Protein AF-A0A359FZ80-F1 (afdb_monomer)

Radius of gyration: 28.02 Å; Cα contacts (8 Å, |Δi|>4): 59; chains: 1; bounding box: 83×18×59 Å

Mean predicted aligned error: 12.59 Å

Secondary structure (DSSP, 8-state):
-HHHHHHHHHHHHHHHTT--TT---STTTS------------BTTBPP--B------TTTT-SS-HHHHHHHHHHTT-SB-

Sequence (81 aa):
MKKLLSGSILLLSLGLGAQNVNIVPLDHLLRDIPRKEIRIPNVLGYQTLKCDFHMHTIFSDGDVWPAVRVQEAWEEGLDAI

Structure (mmCIF, N/CA/C/O backbone):
data_AF-A0A359FZ80-F1
#
_entry.id   AF-A0A359FZ80-F1
#
loop_
_atom_site.group_PDB
_atom_site.id
_atom_site.type_symbol
_atom_site.label_atom_id
_atom_site.label_alt_id
_atom_site.label_comp_id
_atom_site.label_asym_id
_atom_site.label_entity_id
_atom_site.label_seq_id
_atom_site.pdbx_PDB_ins_code
_atom_site.Cartn_x
_atom_site.Cartn_y
_atom_site.Cartn_z
_atom_site.occupancy
_atom_site.B_iso_or_equiv
_atom_site.auth_seq_id
_atom_site.auth_comp_id
_atom_site.auth_asym_id
_atom_site.auth_atom_id
_atom_site.pdbx_PDB_model_num
ATOM 1 N N . MET A 1 1 ? 61.239 -6.402 41.750 1.00 58.44 1 MET A N 1
ATOM 2 C CA . MET A 1 1 ? 61.201 -6.322 40.268 1.00 58.44 1 MET A CA 1
ATOM 3 C C . MET A 1 1 ? 60.036 -7.101 39.647 1.00 58.44 1 MET A C 1
ATOM 5 O O . MET A 1 1 ? 59.317 -6.521 38.850 1.00 58.44 1 MET A O 1
ATOM 9 N N . LYS A 1 2 ? 59.765 -8.356 40.047 1.00 54.34 2 LYS A N 1
ATOM 10 C CA . LYS A 1 2 ? 58.670 -9.178 39.474 1.00 54.34 2 LYS A CA 1
ATOM 11 C C . LYS A 1 2 ? 57.249 -8.600 39.666 1.00 54.34 2 LYS A C 1
ATOM 13 O O . LYS A 1 2 ? 56.423 -8.713 38.770 1.00 54.34 2 LYS A O 1
ATOM 18 N N . LYS A 1 3 ? 56.978 -7.931 40.799 1.00 56.22 3 LYS A N 1
ATOM 19 C CA . LYS A 1 3 ? 55.667 -7.309 41.087 1.00 56.22 3 LYS A CA 1
ATOM 20 C C . LYS A 1 3 ? 55.365 -6.060 40.240 1.00 56.22 3 LYS A C 1
ATOM 22 O O . LYS A 1 3 ? 54.208 -5.829 39.925 1.00 56.22 3 LYS A O 1
ATOM 27 N N . LEU A 1 4 ? 56.389 -5.302 39.830 1.00 59.62 4 LEU A N 1
ATOM 28 C CA . LEU A 1 4 ? 56.211 -4.161 38.919 1.00 59.62 4 LEU A CA 1
ATOM 29 C C . LEU A 1 4 ? 55.905 -4.628 37.490 1.00 59.62 4 LEU A C 1
ATOM 31 O O . LEU A 1 4 ? 55.010 -4.090 36.854 1.00 59.62 4 LEU A O 1
ATOM 35 N N . LEU A 1 5 ? 56.587 -5.679 37.023 1.00 59.91 5 LEU A N 1
ATOM 36 C CA . LEU A 1 5 ? 56.389 -6.218 35.675 1.00 59.91 5 LEU A CA 1
ATOM 37 C C . LEU A 1 5 ? 54.974 -6.795 35.479 1.00 59.91 5 LEU A C 1
ATOM 39 O O . LEU A 1 5 ? 54.359 -6.581 34.440 1.00 59.91 5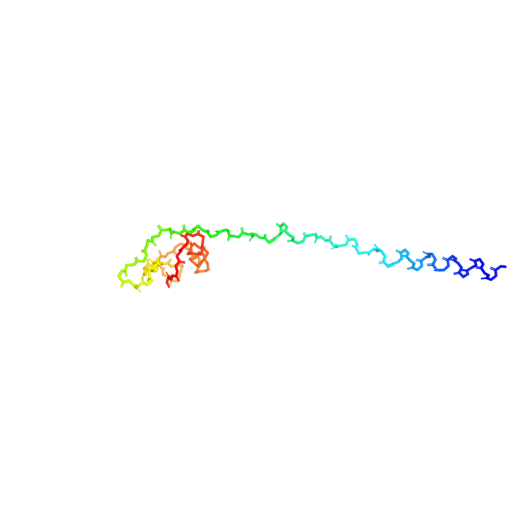 LEU A O 1
ATOM 43 N N . SER A 1 6 ? 54.429 -7.463 36.504 1.00 60.72 6 SER A N 1
ATOM 44 C CA . SER A 1 6 ? 53.054 -7.985 36.479 1.00 60.72 6 SER A CA 1
ATOM 45 C C . SER A 1 6 ? 51.994 -6.878 36.443 1.00 60.72 6 SER A C 1
ATOM 47 O O . SER A 1 6 ? 50.960 -7.060 35.807 1.00 60.72 6 SER A O 1
ATOM 49 N N . GLY A 1 7 ? 52.239 -5.743 37.108 1.00 67.81 7 GLY A N 1
ATOM 50 C CA . GLY A 1 7 ? 51.328 -4.596 37.091 1.00 67.81 7 GLY A CA 1
ATOM 51 C C . GLY A 1 7 ? 51.277 -3.924 35.720 1.00 67.81 7 GLY A C 1
ATOM 52 O O . GLY A 1 7 ? 50.194 -3.629 35.220 1.00 67.81 7 GLY A O 1
ATOM 53 N N . SER A 1 8 ? 52.432 -3.769 35.068 1.00 65.88 8 SER A N 1
ATOM 54 C CA . SER A 1 8 ? 52.514 -3.194 33.720 1.00 65.88 8 SER A CA 1
ATOM 55 C C . SER A 1 8 ? 51.819 -4.059 32.665 1.00 65.88 8 SER A C 1
ATOM 57 O O . SER A 1 8 ? 51.163 -3.521 31.779 1.00 65.88 8 SER A O 1
ATOM 59 N N . ILE A 1 9 ? 51.906 -5.389 32.779 1.00 69.50 9 ILE A N 1
ATOM 60 C CA . ILE A 1 9 ? 51.208 -6.322 31.878 1.00 69.50 9 ILE A CA 1
ATOM 61 C C . ILE A 1 9 ? 49.685 -6.220 32.055 1.00 69.50 9 ILE A C 1
ATOM 63 O O . ILE A 1 9 ? 48.953 -6.214 31.066 1.00 69.50 9 ILE A O 1
ATOM 67 N N . LEU A 1 10 ? 49.204 -6.065 33.295 1.00 67.88 10 LEU A N 1
ATOM 68 C CA . LEU A 1 10 ? 47.776 -5.917 33.577 1.00 67.88 10 LEU A CA 1
ATOM 69 C C . LEU A 1 10 ? 47.216 -4.592 33.025 1.00 67.88 10 LEU A C 1
ATOM 71 O O . LEU A 1 10 ? 46.169 -4.594 32.378 1.00 67.88 10 LEU A O 1
ATOM 75 N N . LEU A 1 11 ? 47.943 -3.479 33.187 1.00 66.81 11 LEU A N 1
ATOM 76 C CA . LEU A 1 11 ? 47.569 -2.188 32.588 1.00 66.81 11 LEU A CA 1
ATOM 77 C C . LEU A 1 11 ? 47.554 -2.230 31.054 1.00 66.81 11 LEU A C 1
ATOM 79 O O . LEU A 1 11 ? 46.664 -1.650 30.435 1.00 66.81 11 LEU A O 1
ATOM 83 N N . LEU A 1 12 ? 48.497 -2.944 30.435 1.00 66.31 12 LEU A N 1
ATOM 84 C CA . LEU A 1 12 ? 48.546 -3.082 28.980 1.00 66.31 12 LEU A CA 1
ATOM 85 C C . LEU A 1 12 ? 47.367 -3.917 28.449 1.00 66.31 12 LEU A C 1
ATOM 87 O O . LEU A 1 12 ? 46.783 -3.576 27.422 1.00 66.31 12 LEU A O 1
ATOM 91 N N . SER A 1 13 ? 46.965 -4.964 29.179 1.00 63.00 13 SER A N 1
ATOM 92 C CA . SER A 1 13 ? 45.812 -5.804 28.819 1.00 63.00 13 SER A CA 1
ATOM 93 C C . SER A 1 13 ? 44.464 -5.074 28.909 1.00 63.00 13 SER A C 1
ATOM 95 O O . SER A 1 13 ? 43.581 -5.331 28.094 1.00 63.00 13 SER A O 1
ATOM 97 N N . LEU A 1 14 ? 44.326 -4.107 29.825 1.00 63.84 14 LEU A N 1
ATOM 98 C CA . LEU A 1 14 ? 43.138 -3.249 29.931 1.00 63.84 14 LEU A CA 1
ATOM 99 C C . LEU A 1 14 ? 42.998 -2.298 28.729 1.00 63.84 14 LEU A C 1
ATOM 101 O O . LEU A 1 14 ? 41.886 -2.059 28.266 1.00 63.84 14 LEU A O 1
ATOM 105 N N . GLY A 1 15 ? 44.113 -1.798 28.185 1.00 62.56 15 GLY A N 1
ATOM 106 C CA . GLY A 1 15 ? 44.108 -0.931 27.000 1.00 62.56 15 GLY A CA 1
ATOM 107 C C . GLY A 1 15 ? 43.737 -1.656 25.699 1.00 62.56 15 GLY A C 1
ATOM 108 O O . GLY A 1 15 ? 43.132 -1.053 24.815 1.00 62.56 15 GLY A O 1
ATOM 109 N N . LEU A 1 16 ? 44.051 -2.953 25.593 1.00 61.25 16 LEU A N 1
ATOM 110 C CA . LEU A 1 16 ? 43.729 -3.789 24.426 1.00 61.25 16 LEU A CA 1
ATOM 111 C C . LEU A 1 16 ? 42.230 -4.123 24.315 1.00 61.25 16 LEU A C 1
ATOM 113 O O . LEU A 1 16 ? 41.730 -4.287 23.207 1.00 61.25 16 LEU A O 1
ATOM 117 N N . GLY A 1 17 ? 41.499 -4.179 25.434 1.00 60.38 17 GLY A N 1
ATOM 118 C CA . GLY A 1 17 ? 40.055 -4.454 25.443 1.00 60.38 17 GLY A CA 1
ATOM 119 C C . GLY A 1 17 ? 39.163 -3.257 25.082 1.00 60.38 17 GLY A C 1
ATOM 120 O O . GLY A 1 17 ? 37.962 -3.434 24.899 1.00 60.38 17 GLY A O 1
ATOM 121 N N . ALA A 1 18 ? 39.728 -2.048 24.987 1.00 59.91 18 ALA A N 1
ATOM 122 C CA . ALA A 1 18 ? 38.972 -0.800 24.848 1.00 59.91 18 ALA A CA 1
ATOM 123 C C . ALA A 1 18 ? 38.907 -0.236 23.415 1.00 59.91 18 ALA A C 1
ATOM 125 O O . ALA A 1 18 ? 38.299 0.809 23.202 1.00 59.91 18 ALA A O 1
ATOM 126 N N . GLN A 1 19 ? 39.512 -0.893 22.420 1.00 63.69 19 GLN A N 1
ATOM 127 C CA . GLN A 1 19 ? 39.580 -0.362 21.052 1.00 63.69 19 GLN A CA 1
ATOM 128 C C . GLN A 1 19 ? 38.715 -1.150 20.069 1.00 63.69 19 GLN A C 1
ATOM 130 O O . GLN A 1 19 ? 39.224 -1.822 19.177 1.00 63.69 19 GLN A O 1
ATOM 135 N N . ASN A 1 20 ? 37.393 -1.012 20.177 1.00 62.62 20 ASN A N 1
ATOM 136 C CA . ASN A 1 20 ? 36.548 -1.161 18.995 1.00 62.62 20 ASN A CA 1
ATOM 137 C C . ASN A 1 20 ? 36.213 0.234 18.450 1.00 62.62 20 ASN A C 1
ATOM 139 O O . ASN A 1 20 ? 35.144 0.779 18.702 1.00 62.62 20 ASN A O 1
ATOM 143 N N . VAL A 1 21 ? 37.163 0.825 17.720 1.00 63.78 21 VAL A N 1
ATOM 144 C CA . VAL A 1 21 ? 37.015 2.141 17.066 1.00 63.78 21 VAL A CA 1
ATOM 145 C C . VAL A 1 21 ? 36.051 2.124 15.870 1.00 63.78 21 VAL A C 1
ATOM 147 O O . VAL A 1 21 ? 35.791 3.167 15.284 1.00 63.78 21 VAL A O 1
ATOM 150 N N . ASN A 1 22 ? 35.503 0.955 15.518 1.00 67.38 22 ASN A N 1
ATOM 151 C CA . ASN A 1 22 ? 34.608 0.762 14.375 1.00 67.38 22 ASN A CA 1
ATOM 152 C C . ASN A 1 22 ? 33.124 0.675 14.770 1.00 67.38 22 ASN A C 1
ATOM 154 O O . ASN A 1 22 ? 32.300 0.264 13.953 1.00 67.38 22 ASN A O 1
ATOM 158 N N . ILE A 1 23 ? 32.755 1.046 16.001 1.00 67.88 23 ILE A N 1
ATOM 159 C CA . ILE A 1 23 ? 31.343 1.178 16.379 1.00 67.88 23 ILE A CA 1
ATOM 160 C C . ILE A 1 23 ? 30.829 2.492 15.786 1.00 67.88 23 ILE A C 1
ATOM 162 O O . ILE A 1 23 ? 30.804 3.528 16.444 1.00 67.88 23 ILE A O 1
ATOM 166 N N . VAL A 1 24 ? 30.457 2.452 14.509 1.00 72.62 24 VAL A N 1
ATOM 167 C CA . VAL A 1 24 ? 29.646 3.500 13.893 1.00 72.62 24 VAL A CA 1
ATOM 168 C C . VAL A 1 24 ? 28.206 3.279 14.365 1.00 72.62 24 VAL A C 1
ATOM 170 O O . VAL A 1 24 ? 27.677 2.185 14.146 1.00 72.62 24 VAL A O 1
ATOM 173 N N . PRO A 1 25 ? 27.564 4.258 15.028 1.00 69.25 25 PRO A N 1
ATOM 174 C CA . PRO A 1 25 ? 26.136 4.198 15.309 1.00 69.25 25 PRO A CA 1
ATOM 175 C C . PRO A 1 25 ? 25.369 3.967 14.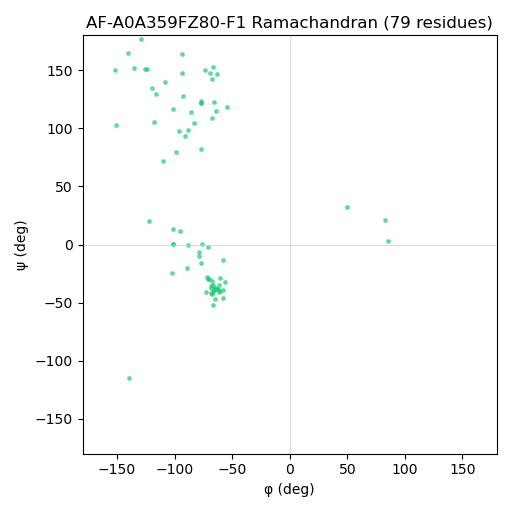000 1.00 69.25 25 PRO A C 1
ATOM 177 O O . PRO A 1 25 ? 25.481 4.741 13.052 1.00 69.25 25 PRO A O 1
ATOM 180 N N . LEU A 1 26 ? 24.650 2.844 13.916 1.00 72.31 26 LEU A N 1
ATOM 181 C CA . LEU A 1 26 ? 23.851 2.468 12.740 1.00 72.31 26 LEU A CA 1
ATOM 182 C C . LEU A 1 26 ? 22.509 3.223 12.693 1.00 72.31 26 LEU A C 1
ATOM 184 O O . LEU A 1 26 ? 21.767 3.117 11.722 1.00 72.31 26 LEU A O 1
ATOM 188 N N . ASP A 1 27 ? 22.194 3.986 13.737 1.00 70.50 27 ASP A N 1
ATOM 189 C CA . ASP A 1 27 ? 20.928 4.694 13.927 1.00 70.50 27 ASP A CA 1
ATOM 190 C C . ASP A 1 27 ? 20.605 5.667 12.785 1.00 70.50 27 ASP A C 1
ATOM 192 O O . ASP A 1 27 ? 19.471 5.707 12.324 1.00 70.50 27 ASP A O 1
ATOM 196 N N . HIS A 1 28 ? 21.599 6.379 12.253 1.00 63.81 28 HIS A N 1
ATOM 197 C CA . HIS A 1 28 ? 21.418 7.289 11.119 1.00 63.81 28 HIS A CA 1
ATOM 198 C C . HIS A 1 28 ? 21.311 6.586 9.755 1.00 63.81 28 HIS A C 1
ATOM 200 O O . HIS A 1 28 ? 20.902 7.213 8.777 1.00 63.81 28 HIS A O 1
ATOM 206 N N . LEU A 1 29 ? 21.699 5.309 9.660 1.00 67.50 29 LEU A N 1
ATOM 207 C CA . LEU A 1 29 ? 21.616 4.528 8.418 1.00 67.50 29 LEU A CA 1
ATOM 208 C C . LEU A 1 29 ? 20.268 3.814 8.267 1.00 67.50 29 LEU A C 1
ATOM 210 O O . LEU A 1 29 ? 19.882 3.466 7.149 1.00 67.50 29 LEU A O 1
ATOM 214 N N . LEU A 1 30 ? 19.536 3.622 9.364 1.00 72.38 30 LEU A N 1
ATOM 215 C CA . LEU A 1 30 ? 18.168 3.129 9.325 1.00 72.38 30 LEU A CA 1
ATOM 216 C C . LEU A 1 30 ? 17.235 4.309 9.045 1.00 72.38 30 LEU A C 1
ATOM 218 O O . LEU A 1 30 ? 16.973 5.144 9.905 1.00 72.38 30 LEU A O 1
ATOM 222 N N . ARG A 1 31 ? 16.743 4.397 7.808 1.00 76.00 31 ARG A N 1
ATOM 223 C CA . ARG A 1 31 ? 15.680 5.344 7.469 1.00 76.00 31 ARG A CA 1
ATOM 224 C C . ARG A 1 31 ? 14.405 4.900 8.184 1.00 76.00 31 ARG A C 1
ATOM 226 O O . ARG A 1 31 ? 13.795 3.918 7.771 1.00 76.00 31 ARG A O 1
ATOM 233 N N . ASP A 1 32 ? 13.988 5.646 9.201 1.00 79.12 32 ASP A N 1
ATOM 234 C CA . ASP A 1 32 ? 12.612 5.570 9.683 1.00 79.12 32 ASP A CA 1
ATOM 235 C C . ASP A 1 32 ? 11.697 6.062 8.561 1.00 79.12 32 ASP A C 1
ATOM 237 O O . ASP A 1 32 ? 11.772 7.218 8.140 1.00 79.12 32 ASP A O 1
ATOM 241 N N . ILE A 1 33 ? 10.868 5.163 8.033 1.00 84.38 33 ILE A N 1
ATOM 242 C CA . ILE A 1 33 ? 9.850 5.492 7.037 1.00 84.38 33 ILE A CA 1
ATOM 243 C C . ILE A 1 33 ? 8.538 5.698 7.805 1.00 84.38 33 ILE A C 1
ATOM 245 O O . ILE A 1 33 ? 7.894 4.709 8.180 1.00 84.38 33 ILE A O 1
ATOM 249 N N . PRO A 1 34 ? 8.152 6.951 8.115 1.00 90.94 34 PRO A N 1
ATOM 250 C CA . PRO A 1 34 ? 6.954 7.210 8.896 1.00 90.94 34 PRO A CA 1
ATOM 251 C C . PRO A 1 34 ? 5.706 6.813 8.106 1.00 90.94 34 PRO A C 1
ATOM 253 O O . PRO A 1 34 ? 5.614 7.037 6.902 1.00 90.94 34 PRO A O 1
ATOM 256 N N . ARG A 1 35 ? 4.717 6.267 8.812 1.00 95.81 35 ARG A N 1
ATOM 257 C CA . ARG A 1 35 ? 3.388 5.988 8.266 1.00 95.81 35 ARG A CA 1
ATOM 258 C C . ARG A 1 35 ? 2.451 7.161 8.529 1.00 95.81 35 ARG A C 1
ATOM 260 O O . ARG A 1 35 ? 2.279 7.580 9.677 1.00 95.81 35 ARG A O 1
ATOM 267 N N . LYS A 1 36 ? 1.799 7.667 7.485 1.00 96.44 36 LYS A N 1
ATOM 268 C CA . LYS A 1 36 ? 0.764 8.700 7.585 1.00 96.44 36 LYS A CA 1
ATOM 269 C C . LYS A 1 36 ? -0.600 8.05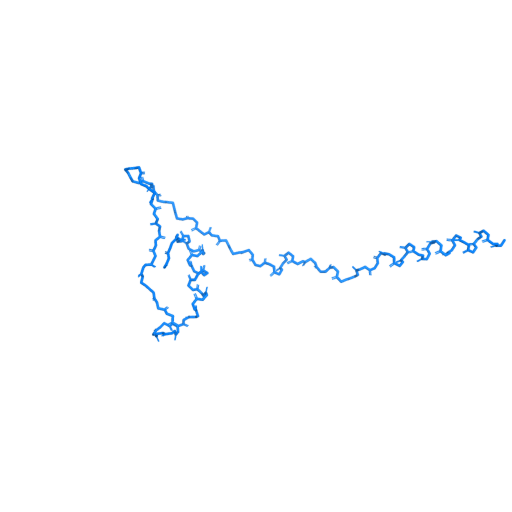4 7.801 1.00 96.44 36 LYS A C 1
ATOM 271 O O . LYS A 1 36 ? -1.262 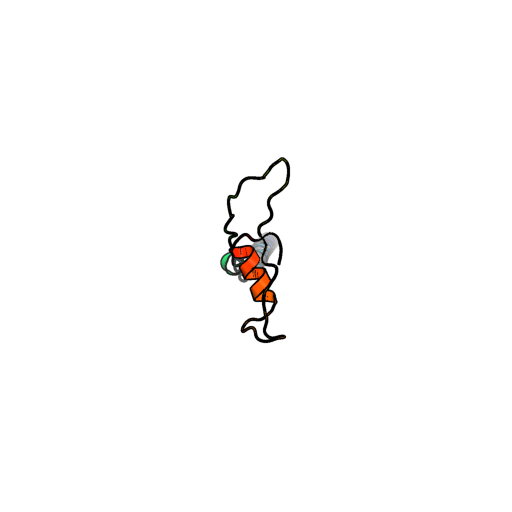7.625 6.868 1.00 96.44 36 LYS A O 1
ATOM 276 N N . GLU A 1 37 ? -1.045 8.002 9.050 1.00 96.19 37 GLU A N 1
ATOM 277 C CA . GLU A 1 37 ? -2.342 7.404 9.382 1.00 96.19 37 GLU A CA 1
ATOM 278 C C . GLU A 1 37 ? -3.534 8.185 8.798 1.00 96.19 37 GLU A C 1
ATOM 280 O O . GLU A 1 37 ? -3.748 9.361 9.117 1.00 96.19 37 GLU A O 1
ATOM 285 N N . ILE A 1 38 ? -4.364 7.504 7.999 1.00 96.81 38 ILE A N 1
ATOM 286 C CA . ILE A 1 38 ? -5.635 8.035 7.488 1.00 96.81 38 ILE A CA 1
ATOM 287 C C . ILE A 1 38 ? -6.736 7.772 8.523 1.00 96.81 38 ILE A C 1
ATOM 289 O O . ILE A 1 38 ? -7.125 6.629 8.771 1.00 96.81 38 ILE A O 1
ATOM 293 N N . ARG A 1 39 ? -7.280 8.841 9.113 1.00 95.94 39 ARG A N 1
ATOM 294 C CA . ARG A 1 39 ? -8.318 8.760 10.154 1.00 95.94 39 ARG A CA 1
ATOM 295 C C . ARG A 1 39 ? -9.719 8.792 9.546 1.00 95.94 39 ARG A C 1
ATOM 297 O O . ARG A 1 39 ? -10.284 9.864 9.350 1.00 95.94 39 ARG A O 1
ATOM 304 N N . ILE A 1 40 ? -10.284 7.615 9.287 1.00 95.56 40 ILE A N 1
ATOM 305 C CA . ILE A 1 40 ? -11.676 7.431 8.851 1.00 95.56 40 ILE A CA 1
ATOM 306 C C . ILE A 1 40 ? -12.392 6.566 9.898 1.00 95.56 40 ILE A C 1
ATOM 308 O O . ILE A 1 40 ? -11.813 5.577 10.351 1.00 95.56 40 ILE A O 1
ATOM 312 N N . PRO A 1 41 ? -13.616 6.921 10.330 1.00 97.12 41 PRO A N 1
ATOM 313 C CA . PRO A 1 41 ? -14.350 6.114 11.292 1.00 97.12 41 PRO A CA 1
ATOM 314 C C . PRO A 1 41 ? -14.753 4.752 10.711 1.00 97.12 41 PRO A C 1
ATOM 316 O O . PRO A 1 41 ? -14.983 4.587 9.512 1.00 97.12 41 PRO A O 1
ATOM 319 N N . ASN A 1 42 ? -14.896 3.785 11.609 1.00 97.81 42 ASN A N 1
ATOM 320 C CA . ASN A 1 42 ? -15.539 2.508 11.330 1.00 97.81 42 ASN A CA 1
ATOM 321 C C . ASN A 1 42 ? -17.051 2.702 11.123 1.00 97.81 42 ASN A C 1
ATOM 323 O O . ASN A 1 42 ? -17.665 3.574 11.743 1.00 97.81 42 ASN A O 1
ATOM 327 N N . VAL A 1 43 ? -17.660 1.882 10.265 1.00 96.88 43 VAL A N 1
ATOM 328 C CA . VAL A 1 43 ? -19.076 2.001 9.875 1.00 96.88 43 VAL A CA 1
ATOM 329 C C . VAL A 1 43 ? -19.839 0.768 10.341 1.00 96.88 43 VAL A C 1
ATOM 331 O O . VAL A 1 43 ? -19.415 -0.340 10.056 1.00 96.88 43 VAL A O 1
ATOM 334 N N . LEU A 1 44 ? -20.968 0.940 11.041 1.00 95.31 44 LEU A N 1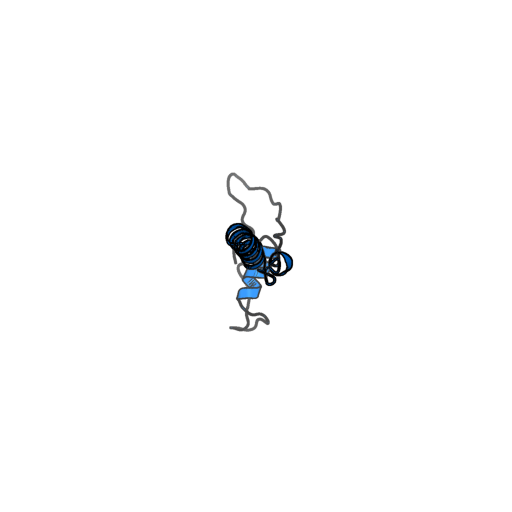
ATOM 335 C CA . LEU A 1 44 ? -21.913 -0.140 11.396 1.00 95.31 44 LEU A CA 1
ATOM 336 C C . LEU A 1 44 ? -21.281 -1.399 12.040 1.00 95.31 44 LEU A C 1
ATOM 338 O O . LEU A 1 44 ? -21.775 -2.506 11.857 1.00 95.31 44 LEU A O 1
ATOM 342 N N . GLY A 1 45 ? -20.194 -1.238 12.804 1.00 96.31 45 GLY A N 1
ATOM 343 C CA . GLY A 1 45 ? -19.477 -2.354 13.438 1.00 96.31 45 GLY A CA 1
ATOM 344 C C . GLY A 1 45 ? -18.427 -3.041 12.553 1.00 96.31 45 GLY A C 1
ATOM 345 O O . GLY A 1 45 ? -17.789 -3.988 13.004 1.00 96.31 45 GLY A O 1
ATOM 346 N N . TYR A 1 46 ? -18.206 -2.555 11.332 1.00 98.12 46 TYR A N 1
ATOM 347 C CA . TYR A 1 46 ? -17.159 -3.020 10.422 1.00 98.12 46 TYR A CA 1
ATOM 348 C C . TYR A 1 46 ? -15.879 -2.188 10.557 1.00 98.12 46 TYR A C 1
ATOM 350 O O . TYR A 1 46 ? -15.935 -0.980 10.791 1.00 98.12 46 TYR A O 1
ATOM 358 N N . GLN A 1 47 ? -14.725 -2.830 10.358 1.00 97.00 47 GLN A N 1
ATOM 359 C CA . GLN A 1 47 ? -13.438 -2.145 10.239 1.00 97.00 47 GLN A CA 1
ATOM 360 C C . GLN A 1 47 ? -13.315 -1.525 8.845 1.00 97.00 47 GLN A C 1
ATOM 362 O O . GLN A 1 47 ? -13.363 -2.236 7.842 1.00 97.00 47 GLN A O 1
ATOM 367 N N . THR A 1 48 ? -13.127 -0.209 8.781 1.00 97.69 48 THR A N 1
ATOM 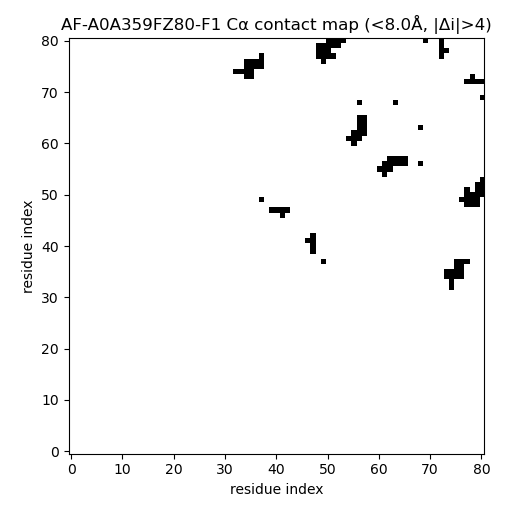368 C CA . THR A 1 48 ? -12.840 0.480 7.521 1.00 97.69 48 THR A CA 1
ATOM 369 C C . THR A 1 48 ? -11.376 0.243 7.152 1.00 97.69 48 THR A C 1
ATOM 371 O O . THR A 1 48 ? -10.488 0.549 7.953 1.00 97.69 48 THR A O 1
ATOM 374 N N . LEU A 1 49 ? -11.131 -0.300 5.956 1.00 97.44 49 LEU A N 1
ATOM 375 C CA . LEU A 1 49 ? -9.798 -0.471 5.370 1.00 97.44 49 LEU A CA 1
ATOM 376 C C . LEU A 1 49 ? -9.610 0.520 4.217 1.00 97.44 49 LEU A C 1
ATOM 378 O O . LEU A 1 49 ? -10.542 0.768 3.450 1.00 97.44 49 LEU A O 1
ATOM 382 N N . LYS A 1 50 ? -8.414 1.097 4.111 1.00 98.12 50 LYS A N 1
ATOM 383 C CA . LYS A 1 50 ? -8.026 2.039 3.058 1.00 98.12 50 LYS A CA 1
ATOM 384 C C . LYS A 1 50 ? -7.193 1.278 2.039 1.00 98.12 50 LYS A C 1
ATOM 386 O O . LYS A 1 50 ? -6.131 0.778 2.395 1.00 98.12 50 LYS A O 1
ATOM 391 N N . CYS A 1 51 ? -7.662 1.171 0.805 1.00 98.25 51 CYS A N 1
ATOM 392 C CA . CYS A 1 51 ? -7.034 0.291 -0.173 1.00 98.25 51 CYS A CA 1
ATOM 393 C C . CYS A 1 51 ? -6.886 0.963 -1.534 1.00 98.25 51 CYS A C 1
ATOM 395 O O . CYS A 1 51 ? -7.719 1.792 -1.905 1.00 98.25 51 CYS A O 1
ATOM 397 N N . ASP A 1 52 ? -5.874 0.538 -2.282 1.00 98.56 52 ASP A N 1
ATOM 398 C CA . ASP A 1 52 ? -5.748 0.807 -3.713 1.00 98.56 52 ASP A CA 1
ATOM 399 C C . ASP A 1 52 ? -5.771 -0.524 -4.466 1.00 98.56 52 ASP A C 1
ATOM 401 O O . ASP A 1 52 ? -4.811 -1.277 -4.424 1.00 98.56 52 ASP A O 1
ATOM 405 N N . PHE A 1 53 ? -6.882 -0.831 -5.132 1.00 98.69 53 PHE A N 1
ATOM 406 C CA . PHE A 1 53 ? -7.061 -2.109 -5.829 1.00 98.69 53 PHE A CA 1
ATOM 407 C C . PHE A 1 53 ? -6.713 -2.050 -7.320 1.00 98.69 53 PHE A C 1
ATOM 409 O O . PHE A 1 53 ? -7.055 -2.975 -8.062 1.00 98.69 53 PHE A O 1
ATOM 416 N N . HIS A 1 54 ? -6.076 -0.972 -7.790 1.00 98.56 54 HIS A N 1
ATOM 417 C CA . HIS A 1 54 ? -5.656 -0.865 -9.184 1.00 98.56 54 HIS A CA 1
ATOM 418 C C . HIS A 1 54 ? -4.410 0.007 -9.324 1.00 98.56 54 HIS A C 1
ATOM 420 O O . HIS A 1 54 ? -4.479 1.228 -9.418 1.00 98.56 54 HIS A O 1
ATOM 426 N N . MET A 1 55 ? -3.267 -0.650 -9.510 1.00 98.38 55 MET A N 1
ATOM 427 C CA . MET A 1 55 ? -2.000 0.012 -9.809 1.00 98.38 55 MET A CA 1
ATOM 428 C C . MET A 1 55 ? -1.169 -0.751 -10.833 1.00 98.38 55 MET A C 1
ATOM 430 O O . MET A 1 55 ? -1.391 -1.930 -11.100 1.00 98.38 55 MET A O 1
ATOM 434 N N . HIS A 1 56 ? -0.167 -0.062 -11.373 1.00 98.62 56 HIS A N 1
ATOM 435 C CA . HIS A 1 56 ? 0.747 -0.592 -12.375 1.00 98.62 56 HIS A CA 1
ATOM 436 C C . HIS A 1 56 ? 2.200 -0.469 -11.907 1.00 98.62 56 HIS A C 1
ATOM 438 O O . HIS A 1 56 ? 2.565 0.439 -11.147 1.00 98.62 56 HIS A O 1
ATOM 444 N N . THR A 1 57 ? 3.034 -1.392 -12.380 1.00 98.69 57 THR A N 1
ATOM 445 C CA . THR A 1 57 ? 4.490 -1.424 -12.156 1.00 98.69 57 THR A CA 1
ATOM 446 C C . THR A 1 57 ? 5.205 -1.580 -13.496 1.00 98.69 57 THR A C 1
ATOM 448 O O . THR A 1 57 ? 4.551 -1.800 -14.523 1.00 98.69 57 THR A O 1
ATOM 451 N N . ILE A 1 58 ? 6.540 -1.555 -13.486 1.00 98.50 58 ILE A N 1
ATOM 452 C CA . ILE A 1 58 ? 7.355 -1.817 -14.685 1.00 98.50 58 ILE A CA 1
ATOM 453 C C . ILE A 1 58 ? 7.108 -3.189 -15.342 1.00 98.50 58 ILE A C 1
ATOM 455 O O . ILE A 1 58 ? 7.552 -3.412 -16.462 1.00 98.50 58 ILE A O 1
ATOM 459 N N . PHE A 1 59 ? 6.420 -4.127 -14.677 1.00 98.62 59 PHE A N 1
ATOM 460 C CA . PHE A 1 59 ? 6.022 -5.405 -15.287 1.00 98.62 59 PHE A CA 1
ATOM 461 C C . PHE A 1 59 ? 4.828 -5.278 -16.252 1.00 98.62 59 PHE A C 1
ATOM 463 O O . PHE A 1 59 ? 4.384 -6.273 -16.820 1.00 98.62 59 PHE A O 1
ATOM 470 N N . SER A 1 60 ? 4.317 -4.062 -16.432 1.00 98.06 60 SER A N 1
ATOM 471 C CA . SER A 1 60 ? 3.229 -3.695 -17.338 1.00 98.06 60 SER A CA 1
ATOM 472 C C . SER A 1 60 ? 3.567 -2.352 -18.007 1.00 98.06 60 SER A C 1
ATOM 474 O O . SER A 1 60 ? 4.552 -2.264 -18.730 1.00 98.06 60 SER A O 1
ATOM 476 N N . ASP A 1 61 ? 2.791 -1.307 -17.738 1.00 98.31 61 ASP A N 1
ATOM 477 C CA . ASP A 1 61 ? 2.894 0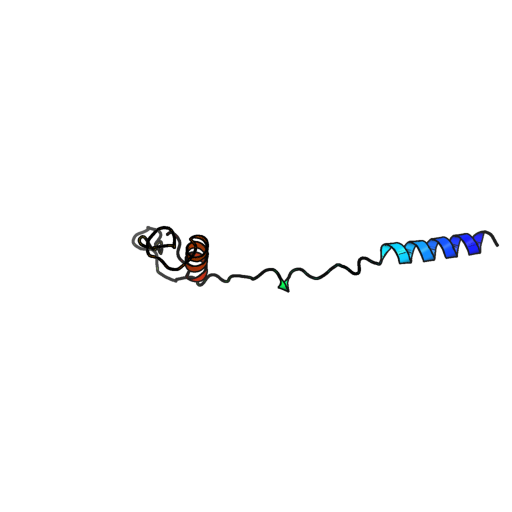.060 -18.266 1.00 98.31 61 ASP A CA 1
ATOM 478 C C . ASP A 1 61 ? 3.061 1.114 -17.151 1.00 98.31 61 ASP A C 1
ATOM 480 O O . ASP A 1 61 ? 2.794 2.293 -17.360 1.00 98.31 61 ASP A O 1
ATOM 484 N N . GLY A 1 62 ? 3.498 0.701 -15.956 1.00 98.00 62 GLY A N 1
ATOM 485 C CA . GLY A 1 62 ? 3.854 1.614 -14.867 1.00 98.00 62 GLY A CA 1
ATOM 486 C C . GLY A 1 62 ? 5.347 1.957 -14.844 1.00 98.00 62 GLY A C 1
ATOM 487 O O . GLY A 1 62 ? 6.172 1.234 -15.393 1.00 98.00 62 GLY A O 1
ATOM 488 N N . ASP A 1 63 ? 5.703 3.015 -14.114 1.00 98.44 63 ASP A N 1
ATOM 489 C CA . ASP A 1 63 ? 7.060 3.589 -14.147 1.00 98.44 63 ASP A CA 1
ATOM 490 C C . ASP A 1 63 ? 7.958 3.207 -12.951 1.00 98.44 63 ASP A C 1
ATOM 492 O O . ASP A 1 63 ? 9.107 3.642 -12.867 1.00 98.44 63 ASP A O 1
ATOM 496 N N . VAL A 1 64 ? 7.459 2.405 -11.999 1.00 98.62 64 VAL A N 1
ATOM 497 C CA . VAL A 1 64 ? 8.166 2.081 -10.742 1.00 98.62 64 VAL A CA 1
ATOM 498 C C . VAL A 1 64 ? 8.303 0.578 -10.490 1.00 98.62 64 VAL A C 1
ATOM 500 O O . VAL A 1 64 ? 7.464 -0.231 -10.901 1.00 98.62 64 VAL A O 1
ATOM 503 N N . TRP A 1 65 ? 9.366 0.191 -9.779 1.0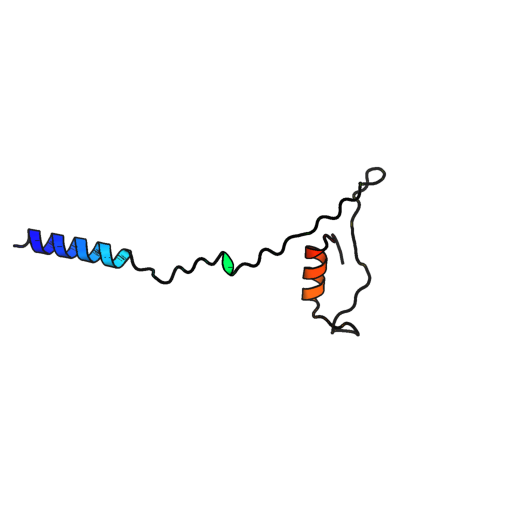0 98.69 65 TRP A N 1
ATOM 504 C CA . TRP A 1 65 ? 9.545 -1.178 -9.285 1.00 98.69 65 TRP A CA 1
ATOM 505 C C . TRP A 1 65 ? 8.439 -1.548 -8.280 1.00 98.69 65 TRP A C 1
ATOM 507 O O . TRP A 1 65 ? 8.042 -0.692 -7.493 1.00 98.69 65 TRP A O 1
ATOM 517 N N . PRO A 1 66 ? 7.985 -2.816 -8.206 1.00 98.50 66 PRO A N 1
ATOM 518 C CA . PRO A 1 66 ? 6.894 -3.206 -7.304 1.00 98.50 66 PRO A CA 1
ATOM 519 C C . PRO A 1 66 ? 7.123 -2.884 -5.823 1.00 98.50 66 PRO A C 1
ATOM 521 O O . PRO A 1 66 ? 6.180 -2.548 -5.118 1.00 98.50 66 PRO A O 1
ATOM 524 N N . ALA A 1 67 ? 8.371 -2.928 -5.347 1.00 98.12 67 ALA A N 1
ATOM 525 C CA . ALA A 1 67 ? 8.699 -2.563 -3.968 1.00 98.12 67 ALA A CA 1
ATOM 526 C C . ALA A 1 67 ? 8.341 -1.101 -3.635 1.00 98.12 67 ALA A C 1
ATOM 528 O O . ALA A 1 67 ? 7.995 -0.805 -2.494 1.00 98.12 67 ALA A O 1
ATOM 529 N N . VAL A 1 68 ? 8.364 -0.207 -4.632 1.00 97.94 68 VAL A N 1
ATOM 530 C CA . VAL A 1 68 ? 7.957 1.195 -4.464 1.00 97.94 68 VAL A CA 1
ATOM 531 C C . VAL A 1 68 ? 6.474 1.280 -4.114 1.00 97.94 68 VAL A C 1
ATOM 533 O O . VAL A 1 68 ? 6.122 2.035 -3.220 1.00 97.94 68 VAL A O 1
ATOM 536 N N . ARG A 1 69 ? 5.616 0.442 -4.710 1.00 98.44 69 ARG A N 1
ATOM 537 C CA . ARG A 1 69 ? 4.179 0.417 -4.382 1.00 98.44 69 ARG A CA 1
ATOM 538 C C . ARG A 1 69 ? 3.907 0.023 -2.935 1.00 98.44 69 ARG A C 1
ATOM 540 O O . ARG A 1 69 ? 3.041 0.598 -2.288 1.00 98.44 69 ARG A O 1
ATOM 547 N N . VAL A 1 70 ? 4.685 -0.920 -2.404 1.00 97.94 70 VAL A N 1
ATOM 548 C CA . VAL A 1 70 ? 4.601 -1.311 -0.988 1.00 97.94 70 VAL A CA 1
ATOM 549 C C . VAL A 1 70 ? 5.046 -0.161 -0.080 1.00 97.94 70 VAL A C 1
ATOM 551 O O . VAL A 1 70 ? 4.413 0.091 0.944 1.00 97.94 70 VAL A O 1
ATOM 554 N N . GLN A 1 71 ? 6.107 0.557 -0.459 1.00 97.25 71 GLN A N 1
ATOM 555 C CA . GLN A 1 71 ? 6.583 1.726 0.280 1.00 97.25 71 GLN A CA 1
ATOM 556 C C . GLN A 1 71 ? 5.548 2.863 0.266 1.00 97.25 71 GLN A C 1
ATOM 558 O O . GLN A 1 71 ? 5.223 3.383 1.327 1.00 97.25 71 GLN A O 1
ATOM 563 N N . GLU A 1 72 ? 4.983 3.193 -0.897 1.00 97.50 72 GLU A N 1
ATOM 564 C CA . GLU A 1 72 ? 3.920 4.198 -1.051 1.00 97.50 72 GLU A CA 1
ATOM 565 C C . GLU A 1 72 ? 2.689 3.841 -0.205 1.00 97.50 72 GLU A C 1
ATOM 567 O O . GLU A 1 72 ? 2.177 4.680 0.534 1.00 97.50 72 GLU A O 1
ATOM 572 N N . ALA A 1 73 ? 2.249 2.577 -0.238 1.00 98.06 73 ALA A N 1
ATOM 573 C CA . ALA A 1 73 ? 1.131 2.095 0.572 1.00 98.06 73 ALA A CA 1
ATOM 574 C C . ALA A 1 73 ? 1.393 2.232 2.080 1.00 98.06 73 ALA A C 1
ATOM 576 O O . ALA A 1 73 ? 0.496 2.605 2.844 1.00 98.06 73 ALA A O 1
ATOM 577 N N . TRP A 1 74 ? 2.622 1.950 2.523 1.00 97.62 74 TRP A N 1
ATOM 578 C CA . TRP A 1 74 ? 3.022 2.143 3.913 1.00 97.62 74 TRP A CA 1
ATOM 579 C C . TRP A 1 74 ? 3.033 3.623 4.299 1.00 97.62 74 TRP A C 1
ATOM 581 O O . TRP A 1 74 ? 2.398 3.990 5.291 1.00 97.62 74 TRP A O 1
ATOM 591 N N . GLU A 1 75 ? 3.719 4.453 3.511 1.00 97.06 75 GLU A N 1
ATOM 592 C CA . GLU A 1 75 ? 3.898 5.888 3.745 1.00 97.06 75 GLU A CA 1
ATOM 593 C C . GLU A 1 75 ? 2.560 6.632 3.758 1.00 97.06 75 GLU A C 1
ATOM 595 O O . GLU A 1 75 ? 2.345 7.453 4.647 1.00 97.06 75 GLU A O 1
ATOM 600 N N . GLU A 1 76 ? 1.630 6.298 2.857 1.00 97.38 76 GLU A N 1
ATOM 601 C CA . GLU A 1 76 ? 0.316 6.950 2.742 1.00 97.38 76 GLU A CA 1
ATOM 602 C C . GLU A 1 76 ? -0.778 6.332 3.625 1.00 97.38 76 GLU A C 1
ATOM 604 O O . GLU A 1 76 ? -1.907 6.820 3.638 1.00 97.38 76 GLU A O 1
ATOM 609 N N . GLY A 1 77 ? -0.476 5.286 4.396 1.00 97.94 77 GLY A N 1
ATOM 610 C CA . GLY A 1 77 ? -1.434 4.747 5.361 1.00 97.94 77 GLY A CA 1
ATOM 611 C C . GLY A 1 77 ? -2.473 3.780 4.787 1.00 97.94 77 GLY A C 1
ATOM 612 O O . GLY A 1 77 ? -3.519 3.594 5.413 1.00 97.94 77 GLY A O 1
ATOM 613 N N . LEU A 1 78 ? -2.214 3.159 3.631 1.00 98.44 78 LEU A N 1
ATOM 614 C CA . LEU A 1 78 ? -3.064 2.104 3.066 1.00 98.44 78 LEU A CA 1
ATOM 615 C C . LEU A 1 78 ? -2.900 0.790 3.845 1.00 98.44 78 LEU A C 1
ATOM 617 O O . LEU A 1 78 ? -1.852 0.524 4.442 1.00 98.44 78 LEU A O 1
AT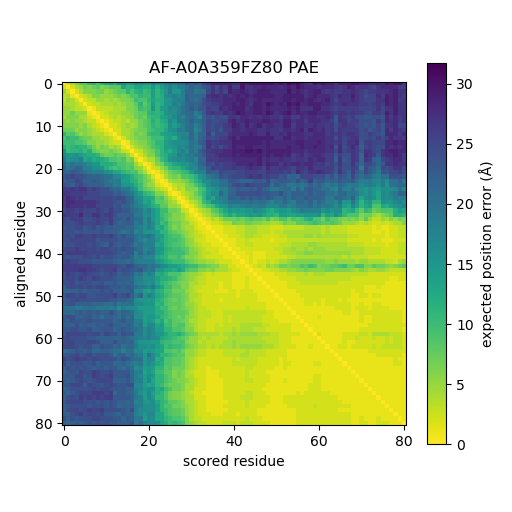OM 621 N N . ASP A 1 79 ? -3.959 -0.013 3.873 1.00 98.12 79 ASP A N 1
ATOM 622 C CA . ASP A 1 79 ? -4.045 -1.306 4.561 1.00 98.12 79 ASP A CA 1
ATOM 623 C C . ASP A 1 79 ? -3.920 -2.493 3.595 1.00 98.12 79 ASP A C 1
ATOM 625 O O . ASP A 1 79 ? -3.522 -3.579 4.013 1.00 98.12 79 ASP A O 1
ATOM 629 N N . ALA A 1 80 ? -4.256 -2.296 2.315 1.00 98.12 80 ALA A N 1
ATOM 630 C CA . ALA A 1 80 ? -4.101 -3.295 1.263 1.00 98.12 80 ALA A CA 1
ATOM 631 C C . ALA A 1 80 ? -3.891 -2.641 -0.109 1.00 98.12 80 ALA A C 1
ATOM 633 O O . ALA A 1 80 ? -4.410 -1.550 -0.369 1.00 98.12 80 ALA A O 1
ATOM 634 N N . ILE A 1 81 ? -3.157 -3.346 -0.968 1.00 98.12 81 ILE A N 1
ATOM 635 C CA . ILE A 1 81 ? -2.941 -3.044 -2.385 1.00 98.12 81 ILE A CA 1
ATOM 636 C C . ILE A 1 81 ? -3.033 -4.321 -3.220 1.00 98.12 81 ILE A C 1
ATOM 638 O O . ILE A 1 81 ? -2.832 -5.404 -2.617 1.00 98.12 81 ILE A O 1
#

pLDDT: mean 84.7, std 16.07, range [54.34, 98.69]

Foldseek 3Di:
DVVVVVVVVVVVVVVVVPDPVVPDPCVVVDDDQDADADDDDADPPHDDFAEDPDDDDPVPPDDHHPVVVVSVCRRDRGPYD

Solvent-accessible surface area (backbone atoms only — not comparable to full-atom values): 5322 Å² total; per-residue (Å²): 113,71,71,60,57,54,51,54,52,53,58,53,55,57,60,67,75,69,71,71,88,78,76,68,78,59,69,84,74,56,77,83,78,69,63,43,79,70,92,69,78,62,54,98,91,44,84,69,77,46,67,52,93,80,86,69,25,59,94,66,90,25,94,41,61,69,68,53,56,55,50,51,34,44,38,62,36,43,74,48,109